Protein AF-A0ABD0MJE9-F1 (afdb_monomer)

Secondary structure (DSSP, 8-state):
--SSEEEEEEGGGTEEEEEE-S--GGG-EEEEEEEEETTEEEEEEEEE----

Mean predicted aligned error: 3.99 Å

Foldseek 3Di:
DPVQWDWDDPVVVPDIDIGGHPDDQVVFDWDWDWDDDPNDIDTDIDTDGDDD

InterPro domains:
  IPR013106 Immunoglobulin V-set domain [PF07686] (3-50)
  IPR013783 Immunoglobulin-like fold [G3DSA:2.60.40.10] (1-52)
  IPR036179 Immunoglobulin-like domain superfamily [SSF48726] (2-51)
  IPR050671 CD300 family immune receptors [PTHR11860] (2-50)

Nearest PDB structures (foldseek):
  2jtd-assembly1_A  TM=6.480E-01  e=1.261E+00  Mus musculus
  1cdc-assembly1_A  TM=6.462E-01  e=1.261E+00  Rattus norvegicus
  7e17-assembly1_B  TM=2.607E-01  e=3.419E+00  Homo sapiens
  7e17-assembly1_A  TM=2.677E-01  e=5.991E+00  Homo sapiens

Radius of gyration: 13.04 Å; Cα contacts (8 Å, |Δi|>4): 70; chains: 1; bounding box: 27×22×29 Å

Solvent-accessible surface area (backbone atoms only — not comparable to full-atom values): 3468 Å² total; per-residue (Å²): 122,88,80,34,53,49,78,49,76,42,70,94,77,74,43,72,48,78,46,75,47,89,79,46,53,85,71,38,42,85,43,69,53,73,47,80,56,96,93,42,75,52,73,46,82,43,79,46,83,49,82,125

Sequence (52 aa):
INGRFSLTDETSAGVFTVNINNLRAEDSGKYWCGEENSGSFILTEVHLHVKG

Structure (mmCIF, N/CA/C/O backbone):
data_AF-A0ABD0MJE9-F1
#
_entry.id   AF-A0ABD0MJE9-F1
#
loop_
_atom_site.group_PDB
_atom_site.id
_atom_site.type_symbol
_atom_site.label_atom_id
_atom_site.label_alt_id
_atom_site.label_comp_id
_atom_site.label_asym_id
_atom_site.label_entity_id
_atom_site.label_seq_id
_atom_site.pdbx_PDB_ins_code
_atom_site.Cartn_x
_atom_site.Cartn_y
_atom_site.Cartn_z
_atom_site.occupancy
_atom_site.B_iso_or_equiv
_atom_site.auth_seq_id
_atom_site.auth_comp_id
_atom_site.auth_asym_id
_atom_site.auth_atom_id
_atom_site.pdbx_PDB_model_num
ATOM 1 N N . ILE A 1 1 ? 7.599 3.245 9.746 1.00 54.78 1 ILE A N 1
ATOM 2 C CA . ILE A 1 1 ? 6.475 2.330 9.439 1.00 54.78 1 ILE A CA 1
ATOM 3 C C . ILE A 1 1 ? 6.187 1.512 10.693 1.00 54.78 1 ILE A C 1
ATOM 5 O O . ILE A 1 1 ? 7.096 0.895 11.223 1.00 54.78 1 ILE A O 1
ATOM 9 N N . ASN A 1 2 ? 4.974 1.612 11.235 1.00 62.47 2 ASN A N 1
ATOM 10 C CA . ASN A 1 2 ? 4.628 1.273 12.623 1.00 62.47 2 ASN A CA 1
ATOM 11 C C . ASN A 1 2 ? 4.491 -0.247 12.900 1.00 62.47 2 ASN A C 1
ATOM 13 O O . ASN A 1 2 ? 3.540 -0.671 13.550 1.00 62.47 2 ASN A O 1
ATOM 17 N N . GLY A 1 3 ? 5.354 -1.084 12.309 1.00 85.12 3 GLY A N 1
ATOM 18 C CA . GLY A 1 3 ? 5.344 -2.556 12.407 1.00 85.12 3 GLY A CA 1
ATOM 19 C C . GLY A 1 3 ? 4.154 -3.266 11.742 1.00 85.12 3 GLY A C 1
ATOM 20 O O . GLY A 1 3 ? 4.257 -4.429 11.375 1.00 85.12 3 GLY A O 1
ATOM 21 N N . ARG A 1 4 ? 3.031 -2.567 11.552 1.00 93.75 4 ARG A N 1
ATOM 22 C CA . ARG A 1 4 ? 1.811 -3.085 10.921 1.00 93.75 4 ARG A CA 1
ATOM 23 C C . ARG A 1 4 ? 1.901 -3.152 9.402 1.00 93.75 4 ARG A C 1
ATOM 25 O O . ARG A 1 4 ? 1.366 -4.080 8.812 1.00 93.75 4 ARG A O 1
ATOM 32 N N . PHE A 1 5 ? 2.584 -2.198 8.774 1.00 92.00 5 PHE A N 1
ATOM 33 C CA . PHE A 1 5 ? 2.743 -2.179 7.321 1.00 92.00 5 PHE A CA 1
ATOM 34 C C . PHE A 1 5 ? 4.092 -2.785 6.939 1.00 92.00 5 PHE A C 1
ATOM 36 O O . PHE A 1 5 ? 5.103 -2.483 7.576 1.00 92.00 5 PHE A O 1
ATOM 43 N N . SER A 1 6 ? 4.123 -3.602 5.896 1.00 93.62 6 SER A N 1
ATOM 44 C CA . SER A 1 6 ? 5.364 -4.043 5.265 1.00 93.62 6 SER A CA 1
ATOM 45 C C . SER A 1 6 ? 5.244 -3.977 3.748 1.00 93.62 6 SER A C 1
ATOM 47 O O . SER A 1 6 ? 4.145 -4.025 3.200 1.00 93.62 6 SER A O 1
ATOM 49 N N . LEU A 1 7 ? 6.388 -3.831 3.088 1.00 93.44 7 LEU A N 1
ATOM 50 C CA . LEU A 1 7 ? 6.515 -3.847 1.638 1.00 93.44 7 LEU A CA 1
ATOM 51 C C . LEU A 1 7 ? 7.539 -4.922 1.281 1.00 93.44 7 LEU A C 1
ATOM 53 O O . LEU A 1 7 ? 8.641 -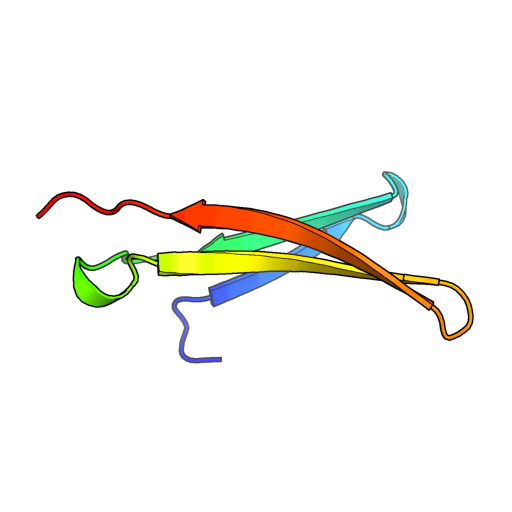4.919 1.831 1.00 93.44 7 LEU A O 1
ATOM 57 N N . THR A 1 8 ? 7.172 -5.811 0.369 1.00 94.25 8 THR A N 1
ATOM 58 C CA . THR A 1 8 ? 8.083 -6.777 -0.248 1.00 94.25 8 THR A CA 1
ATOM 59 C C . THR A 1 8 ? 8.121 -6.501 -1.740 1.00 94.25 8 THR A C 1
ATOM 61 O O . THR A 1 8 ? 7.065 -6.380 -2.355 1.00 94.25 8 THR A O 1
ATOM 64 N N . ASP A 1 9 ? 9.314 -6.380 -2.310 1.00 93.56 9 ASP A N 1
ATOM 65 C CA . ASP A 1 9 ? 9.512 -6.102 -3.731 1.00 93.56 9 ASP A CA 1
ATOM 66 C C . ASP A 1 9 ? 10.145 -7.319 -4.416 1.00 93.56 9 ASP A C 1
ATOM 68 O O . ASP A 1 9 ? 11.312 -7.642 -4.193 1.00 93.56 9 ASP A O 1
ATOM 72 N N . GLU A 1 10 ? 9.354 -8.002 -5.239 1.00 95.31 10 GLU A N 1
ATOM 73 C CA . GLU A 1 10 ? 9.763 -9.142 -6.053 1.00 95.31 10 GLU A CA 1
ATOM 74 C C . GLU A 1 10 ? 10.066 -8.660 -7.476 1.00 95.31 10 GLU A C 1
ATOM 76 O O . GLU A 1 10 ? 9.362 -8.964 -8.443 1.00 95.31 10 GLU A O 1
ATOM 81 N N . THR A 1 11 ? 11.152 -7.896 -7.601 1.00 92.31 11 THR A N 1
ATOM 82 C CA . THR A 1 11 ? 11.593 -7.256 -8.855 1.00 92.31 11 THR A CA 1
ATOM 83 C C . THR A 1 11 ? 11.648 -8.205 -10.055 1.00 92.31 11 THR A C 1
ATOM 85 O O . THR A 1 11 ? 11.275 -7.819 -11.160 1.00 92.31 11 THR A O 1
ATOM 88 N N . SER A 1 12 ? 12.049 -9.467 -9.855 1.00 95.56 12 SER A N 1
ATOM 89 C CA . SER A 1 12 ? 12.105 -10.475 -10.928 1.00 95.56 12 SER A CA 1
ATOM 90 C C . SER A 1 12 ? 10.735 -10.825 -11.524 1.00 95.56 12 SER A C 1
ATOM 92 O O . SER A 1 12 ? 10.655 -11.194 -12.695 1.00 95.56 12 SER A O 1
ATOM 94 N N . ALA A 1 13 ? 9.666 -10.684 -10.737 1.00 94.69 13 ALA A N 1
ATOM 95 C CA . ALA A 1 13 ? 8.284 -10.872 -11.160 1.00 94.69 13 ALA A CA 1
ATOM 96 C C . ALA A 1 13 ? 7.606 -9.551 -11.563 1.00 94.69 13 ALA A C 1
ATOM 98 O O . ALA A 1 13 ? 6.487 -9.581 -12.071 1.00 94.69 13 ALA A O 1
ATOM 99 N N . GLY A 1 14 ? 8.257 -8.403 -11.333 1.00 90.94 14 GLY A N 1
ATOM 100 C CA . GLY A 1 14 ? 7.664 -7.079 -11.534 1.00 90.94 14 GLY A CA 1
ATOM 101 C C . GLY A 1 14 ? 6.500 -6.799 -10.579 1.00 90.94 14 GLY A C 1
ATOM 102 O O . GLY A 1 14 ? 5.554 -6.112 -10.952 1.00 90.94 14 GLY A O 1
ATOM 103 N N . VAL A 1 15 ? 6.530 -7.377 -9.373 1.00 93.06 15 VAL A N 1
ATOM 104 C CA . VAL A 1 15 ? 5.450 -7.259 -8.387 1.00 93.06 15 VAL A CA 1
ATOM 105 C C . VAL A 1 15 ? 6.013 -6.761 -7.069 1.00 93.06 15 VAL A C 1
ATOM 107 O O . VAL A 1 15 ? 6.892 -7.389 -6.489 1.00 93.06 15 VAL A O 1
ATOM 110 N N . PHE A 1 16 ? 5.423 -5.697 -6.532 1.00 93.44 16 PHE A N 1
ATOM 111 C CA . PHE A 1 16 ? 5.585 -5.336 -5.130 1.00 93.44 16 PHE A CA 1
ATOM 112 C C . PHE A 1 16 ? 4.288 -5.614 -4.367 1.00 93.44 16 PHE A C 1
ATOM 114 O O . PHE A 1 16 ? 3.182 -5.430 -4.871 1.00 93.44 16 PHE A O 1
ATOM 121 N N . THR A 1 17 ? 4.425 -6.072 -3.129 1.00 94.50 17 THR A N 1
ATOM 122 C CA . THR A 1 17 ? 3.313 -6.408 -2.241 1.00 94.50 17 THR A CA 1
ATOM 123 C C . THR A 1 17 ? 3.364 -5.525 -1.007 1.00 94.50 17 THR A C 1
ATOM 125 O O . THR A 1 17 ? 4.351 -5.531 -0.271 1.00 94.50 17 THR A O 1
ATOM 128 N N . VAL A 1 18 ? 2.278 -4.795 -0.754 1.00 93.62 18 VAL A N 1
ATOM 129 C CA . VAL A 1 18 ? 2.056 -4.076 0.504 1.00 93.62 18 VAL A CA 1
ATOM 130 C C . VAL A 1 18 ? 1.181 -4.940 1.405 1.00 93.62 18 VAL A C 1
ATOM 132 O O . VAL A 1 18 ? 0.046 -5.249 1.052 1.00 93.62 18 VAL A O 1
ATOM 135 N N . ASN A 1 19 ? 1.679 -5.289 2.587 1.00 94.25 19 ASN A N 1
ATOM 136 C CA . ASN A 1 19 ? 0.903 -5.981 3.611 1.00 94.25 19 ASN A CA 1
ATOM 137 C C . ASN A 1 19 ? 0.502 -5.008 4.719 1.00 94.25 19 ASN A C 1
ATOM 139 O O . ASN A 1 19 ? 1.339 -4.267 5.236 1.00 94.25 19 ASN A O 1
ATOM 143 N N . ILE A 1 20 ? -0.771 -5.052 5.116 1.00 94.06 20 ILE A N 1
ATOM 144 C CA . ILE A 1 20 ? -1.322 -4.292 6.243 1.00 94.06 20 ILE A CA 1
ATOM 145 C C . ILE A 1 20 ? -1.781 -5.296 7.303 1.00 94.06 20 ILE A C 1
ATOM 147 O O . ILE A 1 20 ? -2.802 -5.960 7.155 1.00 94.06 20 ILE A O 1
ATOM 151 N N . ASN A 1 21 ? -0.999 -5.430 8.368 1.00 94.12 21 ASN A N 1
ATOM 152 C CA . ASN A 1 21 ? -1.228 -6.368 9.460 1.00 94.12 21 ASN A CA 1
ATOM 153 C C . ASN A 1 21 ? -1.946 -5.696 10.632 1.00 94.12 21 ASN A C 1
ATOM 155 O O . ASN A 1 21 ? -1.816 -4.491 10.849 1.00 94.12 21 ASN A O 1
ATOM 159 N N . ASN A 1 22 ? -2.634 -6.501 11.449 1.00 94.06 22 ASN A N 1
ATOM 160 C CA . ASN A 1 22 ? -3.385 -6.021 12.613 1.00 94.06 22 ASN A CA 1
ATOM 161 C C . ASN A 1 22 ? -4.347 -4.879 12.222 1.00 94.06 22 ASN A C 1
ATOM 163 O O . ASN A 1 22 ? -4.245 -3.763 12.747 1.00 94.06 22 ASN A O 1
ATOM 167 N N . LEU A 1 23 ? -5.193 -5.168 11.222 1.00 94.00 23 LEU A N 1
ATOM 168 C CA . LEU A 1 23 ? -6.211 -4.260 10.697 1.00 94.00 23 LEU A CA 1
ATOM 169 C C . LEU A 1 23 ? -7.209 -3.883 11.785 1.00 94.00 23 LEU A C 1
ATOM 171 O O . LEU A 1 23 ? -7.634 -4.721 12.580 1.00 94.00 23 LEU A O 1
ATOM 175 N N . ARG A 1 24 ? -7.604 -2.618 11.775 1.00 94.19 24 ARG A N 1
ATOM 176 C CA . ARG A 1 24 ? -8.604 -2.045 12.666 1.00 94.19 24 ARG A CA 1
ATOM 177 C C . ARG A 1 24 ? -9.654 -1.315 11.845 1.00 94.19 24 ARG A C 1
ATOM 179 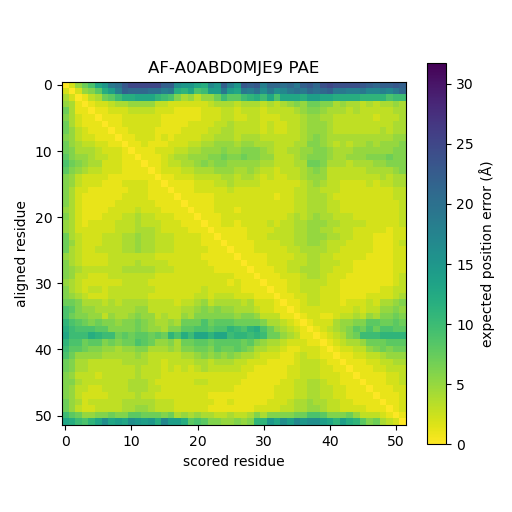O O . ARG A 1 24 ? -9.408 -0.961 10.693 1.00 94.19 24 ARG A O 1
ATOM 186 N N . ALA A 1 25 ? -10.823 -1.077 12.432 1.00 96.25 25 ALA A N 1
ATOM 187 C CA . ALA A 1 25 ? -11.911 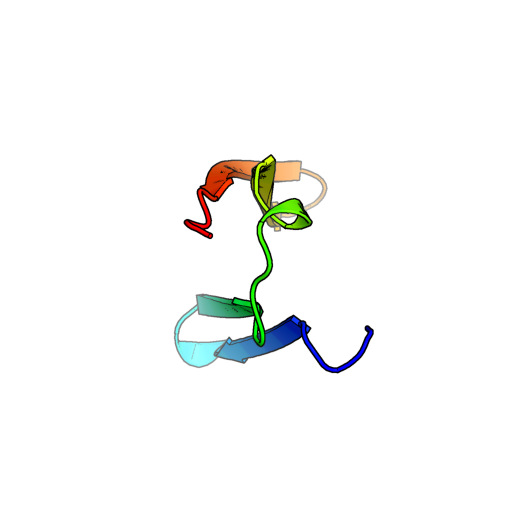-0.393 11.740 1.00 96.25 25 ALA A CA 1
ATOM 188 C C . ALA A 1 25 ? -11.469 0.979 11.191 1.00 96.25 25 ALA A C 1
ATOM 190 O O . ALA A 1 25 ? -11.842 1.328 10.070 1.00 96.25 25 ALA A O 1
ATOM 191 N N . GLU A 1 26 ? -10.613 1.703 11.926 1.00 94.44 26 GLU A N 1
ATOM 192 C CA . GLU A 1 26 ? -10.057 2.998 11.515 1.00 94.44 26 GLU A CA 1
ATOM 193 C C . GLU A 1 26 ? -9.097 2.942 10.317 1.00 94.44 26 GLU A C 1
ATOM 195 O O . GLU A 1 26 ? -8.834 3.979 9.714 1.00 94.44 26 GLU A O 1
ATOM 200 N N . ASP A 1 27 ? -8.584 1.763 9.949 1.00 94.12 27 ASP A N 1
ATOM 201 C CA . ASP A 1 27 ? -7.747 1.614 8.755 1.00 94.12 27 ASP A CA 1
ATOM 202 C C . ASP A 1 27 ? -8.589 1.567 7.467 1.00 94.12 27 ASP A C 1
ATOM 204 O O . ASP A 1 27 ? -8.026 1.604 6.372 1.00 94.12 27 ASP A O 1
ATOM 208 N N . SER A 1 28 ? -9.920 1.470 7.569 1.00 97.12 28 SER A N 1
ATOM 209 C CA . SER A 1 28 ? -10.810 1.497 6.405 1.00 97.12 28 SER A CA 1
ATOM 210 C C . SER A 1 28 ? -10.705 2.829 5.668 1.00 97.12 28 SER A C 1
ATOM 212 O O . SER A 1 28 ? -10.621 3.894 6.277 1.00 97.12 28 SER A O 1
ATOM 214 N N . GLY A 1 29 ? -10.768 2.786 4.343 1.00 97.25 29 GLY A N 1
ATOM 215 C CA . GLY A 1 29 ? -10.686 3.986 3.527 1.00 97.25 29 GLY A CA 1
ATOM 216 C C . GLY A 1 29 ? -10.072 3.735 2.164 1.00 97.25 29 GLY A C 1
ATOM 217 O O . GLY A 1 29 ? -9.995 2.605 1.678 1.00 97.25 29 GLY A O 1
ATOM 218 N N . LYS A 1 30 ? -9.667 4.830 1.529 1.00 97.62 30 LYS A N 1
ATOM 219 C CA . LYS A 1 30 ? -9.084 4.835 0.194 1.00 97.62 30 LYS A CA 1
ATOM 220 C C . LYS A 1 30 ? -7.572 4.648 0.268 1.00 97.62 30 LYS A C 1
ATOM 222 O O . LYS A 1 30 ? -6.880 5.440 0.902 1.00 97.62 30 LYS A O 1
ATOM 227 N N . TYR A 1 31 ? -7.083 3.638 -0.434 1.00 96.12 31 TYR A N 1
ATOM 228 C CA . TYR A 1 31 ? -5.673 3.345 -0.646 1.00 96.12 31 TYR A CA 1
ATOM 229 C C . TYR A 1 31 ? -5.341 3.483 -2.126 1.00 96.12 31 TYR A C 1
ATOM 231 O O . TYR A 1 31 ? -6.214 3.397 -2.989 1.00 96.12 31 TYR A O 1
ATOM 239 N N . TRP A 1 32 ? -4.060 3.684 -2.409 1.00 95.50 32 TRP A N 1
ATOM 240 C CA . TRP A 1 32 ? -3.549 3.807 -3.765 1.00 95.50 32 TRP A CA 1
ATOM 241 C C . TRP A 1 32 ? -2.380 2.852 -3.944 1.00 95.50 32 TRP A C 1
ATOM 243 O O . TRP A 1 32 ? -1.407 2.916 -3.194 1.00 95.50 32 TRP A O 1
ATOM 253 N N . CYS A 1 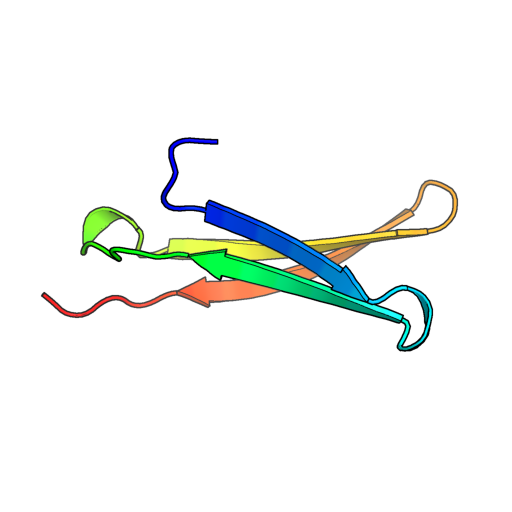33 ? -2.479 1.976 -4.938 1.00 93.12 33 CYS A N 1
ATOM 254 C CA . CYS A 1 33 ? -1.319 1.285 -5.477 1.00 93.12 33 CYS A CA 1
ATOM 255 C C . CYS A 1 33 ? -0.670 2.223 -6.497 1.00 93.12 33 CYS A C 1
ATOM 257 O O . CYS A 1 33 ? -1.339 2.632 -7.449 1.00 93.12 33 CYS A O 1
ATOM 259 N N . GLY A 1 34 ? 0.579 2.619 -6.253 1.00 93.25 34 GLY A N 1
ATOM 260 C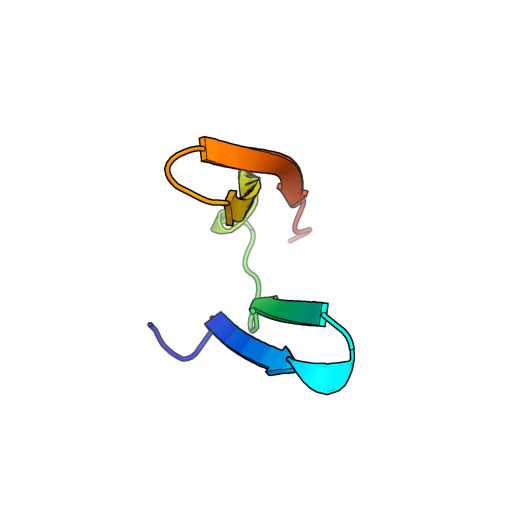 CA . GLY A 1 34 ? 1.281 3.610 -7.061 1.00 93.25 34 GLY A CA 1
ATOM 261 C C . GLY A 1 34 ? 2.606 3.086 -7.590 1.00 93.25 34 GLY A C 1
ATOM 262 O O . GLY A 1 34 ? 3.406 2.566 -6.817 1.00 93.25 34 GLY A O 1
ATOM 263 N N . GLU A 1 35 ? 2.836 3.272 -8.885 1.00 91.12 35 GLU A N 1
ATOM 264 C CA . GLU A 1 35 ? 4.114 3.022 -9.553 1.00 91.12 35 GLU A CA 1
ATOM 265 C C . GLU A 1 35 ? 4.590 4.313 -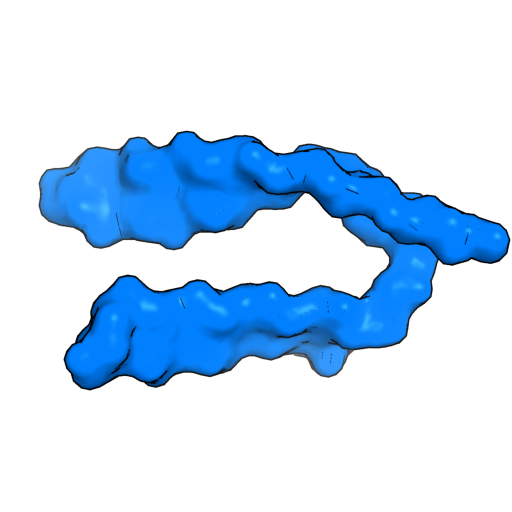10.225 1.00 91.12 35 GLU A C 1
ATOM 267 O O . GLU A 1 35 ? 3.810 4.999 -10.893 1.00 91.12 35 GLU A O 1
ATOM 272 N N . GLU A 1 36 ? 5.869 4.648 -10.047 1.00 90.12 36 GLU A N 1
ATOM 273 C CA . GLU A 1 36 ? 6.510 5.735 -10.783 1.00 90.12 36 GLU A CA 1
ATOM 274 C C . GLU A 1 36 ? 7.176 5.181 -12.043 1.00 90.12 36 GLU A C 1
ATOM 276 O O . GLU A 1 36 ? 8.059 4.328 -11.976 1.00 90.12 36 GLU A O 1
ATOM 281 N N . ASN A 1 37 ? 6.795 5.717 -13.198 1.00 87.00 37 ASN A N 1
ATOM 282 C CA . ASN A 1 37 ? 7.422 5.423 -14.473 1.00 87.00 37 ASN A CA 1
ATOM 283 C C . ASN A 1 37 ? 7.908 6.720 -15.123 1.00 87.00 37 ASN A C 1
ATOM 285 O O . ASN A 1 37 ? 7.123 7.485 -15.687 1.00 87.00 37 ASN A O 1
ATOM 289 N N . SER A 1 38 ? 9.222 6.952 -15.055 1.00 88.00 38 SER A N 1
ATOM 290 C CA . SER A 1 38 ? 9.910 8.043 -15.760 1.00 88.00 38 SER A CA 1
ATOM 291 C C . SER A 1 38 ? 9.281 9.430 -15.525 1.00 88.00 38 SER A C 1
ATOM 293 O O . SER A 1 38 ? 9.110 10.210 -16.461 1.00 88.00 38 SER A O 1
ATOM 295 N N . GLY A 1 39 ? 8.909 9.736 -14.276 1.00 88.56 39 GLY A N 1
ATOM 296 C CA . GLY A 1 39 ? 8.270 11.002 -13.897 1.00 88.56 39 GLY A CA 1
ATOM 297 C C . GLY A 1 39 ? 6.743 11.045 -14.053 1.00 88.56 39 GLY A C 1
ATOM 298 O O . GLY A 1 39 ? 6.134 12.072 -13.756 1.00 88.56 39 GLY A O 1
ATOM 299 N N . SER A 1 40 ? 6.110 9.954 -14.495 1.00 92.38 40 SER A N 1
ATOM 300 C CA . SER A 1 40 ? 4.658 9.756 -14.435 1.00 92.38 40 SER A CA 1
ATOM 301 C C . SER A 1 40 ? 4.292 8.801 -13.299 1.00 92.38 40 SER A C 1
ATOM 303 O O . SER A 1 40 ? 5.048 7.881 -13.006 1.00 92.38 40 SER A O 1
ATOM 305 N N . PHE A 1 41 ? 3.123 8.986 -12.683 1.00 91.75 41 PHE A N 1
ATOM 306 C CA . PHE A 1 41 ? 2.598 8.067 -11.673 1.00 91.75 41 PHE A CA 1
ATOM 307 C C . PHE A 1 41 ? 1.381 7.331 -12.221 1.00 91.75 41 PHE A C 1
ATOM 309 O O . PHE A 1 41 ? 0.390 7.957 -12.604 1.00 91.75 41 PHE A O 1
ATOM 316 N N . ILE A 1 42 ? 1.438 6.003 -12.209 1.00 92.44 42 ILE A N 1
ATOM 317 C CA . ILE A 1 42 ? 0.271 5.154 -12.435 1.00 92.44 42 ILE A CA 1
ATOM 318 C C . ILE A 1 42 ? -0.330 4.868 -11.065 1.00 92.44 42 ILE A C 1
ATOM 320 O O . ILE A 1 42 ? 0.322 4.279 -10.207 1.00 92.44 42 ILE A O 1
ATOM 324 N N . LEU A 1 43 ? -1.567 5.316 -10.851 1.00 94.38 43 LEU A N 1
ATOM 325 C CA . LEU A 1 43 ? -2.274 5.176 -9.583 1.00 94.38 43 LEU A CA 1
ATOM 326 C C . LEU A 1 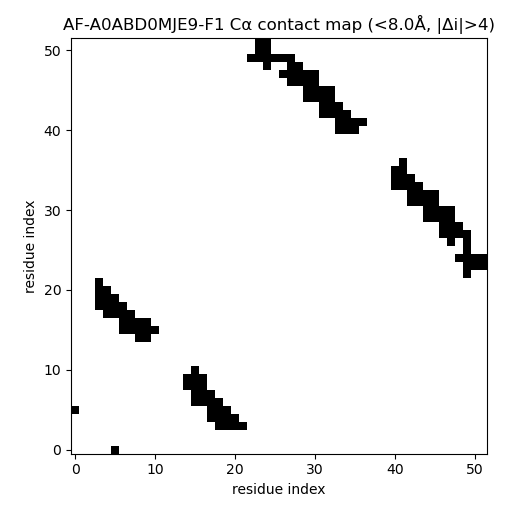43 ? -3.528 4.326 -9.775 1.00 94.38 43 LEU A C 1
ATOM 328 O O . LEU A 1 43 ? -4.399 4.664 -10.575 1.00 94.38 43 LEU A O 1
ATOM 332 N N . THR A 1 44 ? -3.640 3.251 -9.002 1.00 94.75 44 THR A N 1
ATOM 333 C CA . THR A 1 44 ? -4.852 2.430 -8.918 1.00 94.75 44 THR A CA 1
ATOM 334 C C . THR A 1 44 ? -5.480 2.597 -7.542 1.00 94.75 44 THR A C 1
ATOM 336 O O . THR A 1 44 ? -4.845 2.317 -6.525 1.00 94.75 44 THR A O 1
ATOM 339 N N . GLU A 1 45 ? -6.728 3.061 -7.507 1.00 96.81 45 GLU A N 1
ATOM 340 C CA . GLU A 1 45 ? -7.491 3.217 -6.269 1.00 96.81 45 GLU A CA 1
ATOM 341 C C . GLU A 1 45 ? -7.996 1.862 -5.758 1.00 96.81 45 GLU A C 1
ATOM 343 O O . GLU A 1 45 ? -8.556 1.068 -6.513 1.00 96.81 45 GLU A O 1
ATOM 348 N N . VAL A 1 46 ? -7.853 1.624 -4.456 1.00 96.06 46 VAL A N 1
ATOM 349 C CA . VAL A 1 46 ? -8.398 0.461 -3.753 1.00 96.06 46 VAL A CA 1
ATOM 350 C C . VAL A 1 46 ? -9.158 0.947 -2.524 1.00 96.06 46 VAL A C 1
ATOM 352 O O . VAL A 1 46 ? -8.615 1.680 -1.701 1.00 96.06 46 VAL A O 1
ATOM 355 N N . HIS A 1 47 ? -10.409 0.520 -2.360 1.00 97.31 47 HIS A N 1
ATOM 356 C CA . HIS A 1 47 ? -11.147 0.751 -1.119 1.00 97.31 47 HIS A CA 1
ATOM 357 C C . HIS A 1 47 ? -10.972 -0.425 -0.163 1.00 97.31 47 HIS A C 1
ATOM 359 O O . HIS A 1 47 ? -11.423 -1.538 -0.435 1.00 97.31 47 HIS A O 1
ATOM 365 N N . LEU A 1 48 ? -10.349 -0.157 0.983 1.00 96.38 48 LEU A 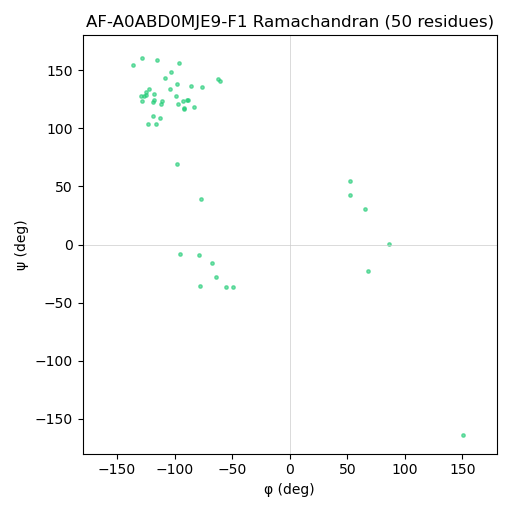N 1
ATOM 366 C CA . LEU A 1 48 ? -10.231 -1.106 2.077 1.00 96.38 48 LEU A CA 1
ATOM 367 C C . LEU A 1 48 ? -11.430 -0.956 3.013 1.00 96.38 48 LEU A C 1
ATOM 369 O O . LEU A 1 48 ? -11.681 0.123 3.549 1.00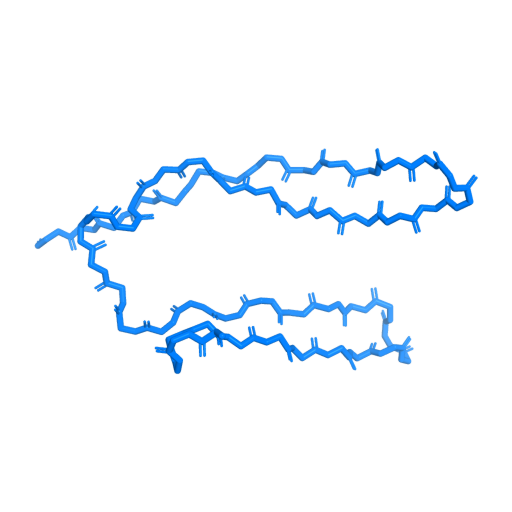 96.38 48 LEU A O 1
ATOM 373 N N . HIS A 1 49 ? -12.143 -2.055 3.235 1.00 97.06 49 HIS A N 1
ATOM 374 C CA . HIS A 1 49 ? -13.235 -2.129 4.195 1.00 97.06 49 HIS A CA 1
ATOM 375 C C . HIS A 1 49 ? -12.906 -3.166 5.271 1.00 97.06 49 HIS A C 1
ATOM 377 O O . HIS A 1 49 ? -12.927 -4.372 5.007 1.00 97.06 49 HIS A O 1
ATOM 383 N N . VAL A 1 50 ? -12.651 -2.707 6.494 1.00 96.50 50 VAL A N 1
ATOM 384 C CA . VAL A 1 50 ? -12.406 -3.564 7.658 1.00 96.50 50 VAL A CA 1
ATOM 385 C C . VAL A 1 50 ? -13.694 -3.676 8.469 1.00 96.50 50 VAL A C 1
ATOM 387 O O . VAL A 1 50 ? -14.312 -2.673 8.815 1.00 96.50 50 VAL A O 1
ATOM 390 N N . LYS A 1 51 ? -14.118 -4.908 8.765 1.00 91.81 51 LYS A N 1
ATOM 391 C CA . LYS A 1 51 ? -15.247 -5.166 9.670 1.00 91.81 51 LYS A CA 1
ATOM 392 C C . LYS A 1 51 ? -14.743 -5.187 11.114 1.00 91.81 51 LYS A C 1
ATOM 394 O O . LYS A 1 51 ? -13.688 -5.766 11.366 1.00 91.81 51 LYS A O 1
ATOM 399 N N . GLY A 1 52 ? -15.492 -4.543 12.008 1.00 79.06 52 GLY A N 1
ATOM 400 C CA . GLY A 1 52 ? -15.318 -4.656 13.460 1.00 79.06 52 GLY A CA 1
ATOM 401 C C . GLY A 1 52 ? -15.963 -5.911 14.025 1.00 79.06 52 GLY A C 1
ATOM 402 O O . GLY A 1 52 ? -16.856 -6.469 13.344 1.00 79.06 52 GLY A O 1
#

pLDDT: mean 92.07, std 7.48, range [54.78, 97.62]

Organism: Cirrhinus mrigala (NCBI:txid683832)